Protein AF-A0A821YX91-F1 (afdb_monomer_lite)

Organism: NCBI:txid392032

Secondary structure (DSSP, 8-state):
-----BHHHHHHHHHHHHT--GGGEEEEETTEEGGGSTTSBTTTTT--TT---EEEETT-----

Foldseek 3Di:
DPDQAFQQNVLVVCCVVVVNPSVQKFKDDPRDGCVVPRGDGCVVVVNDPPDDIDIGGNVPPDDD

pLDDT: mean 87.08, std 15.08, range [37.75, 95.62]

Sequence (64 aa):
RNYDLRVRDVQEDAATTFRIPIDQIILYWKGRNICETPNESLESLGIENNHTMRVCRGDDQSQQ

InterPro domains:
  IPR029071 Ubiquitin-like domain superfamily [SSF54236] (3-57)

Radius of gyration: 11.82 Å; chains: 1; bounding box: 40×21×22 Å

Structure (mmCIF, N/CA/C/O backbone):
data_AF-A0A821YX91-F1
#
_entry.id   AF-A0A821YX91-F1
#
loop_
_atom_site.group_PDB
_atom_site.id
_atom_site.type_symbol
_atom_site.label_atom_id
_atom_site.label_alt_id
_atom_site.label_comp_id
_atom_site.label_asym_id
_atom_site.label_entity_id
_atom_site.label_seq_id
_atom_site.pdbx_PDB_ins_code
_atom_site.Cartn_x
_atom_site.Cartn_y
_atom_site.Cartn_z
_atom_site.occupancy
_atom_site.B_iso_or_equiv
_atom_site.auth_seq_id
_atom_site.auth_comp_id
_atom_site.auth_asym_id
_atom_site.auth_atom_id
_atom_site.pdbx_PDB_model_num
ATOM 1 N N . ARG A 1 1 ? 20.000 4.672 1.600 1.00 43.91 1 ARG A N 1
ATOM 2 C CA . ARG A 1 1 ? 19.310 3.362 1.646 1.00 43.91 1 ARG A CA 1
ATOM 3 C C . ARG A 1 1 ? 18.064 3.516 0.797 1.00 43.91 1 ARG A C 1
ATOM 5 O O . ARG A 1 1 ? 17.258 4.366 1.145 1.00 43.91 1 ARG A O 1
ATOM 12 N N . ASN A 1 2 ? 17.978 2.802 -0.324 1.00 52.41 2 ASN A N 1
ATOM 13 C CA . ASN A 1 2 ? 16.729 2.682 -1.070 1.00 52.41 2 ASN A CA 1
ATOM 14 C C . ASN A 1 2 ? 15.859 1.750 -0.223 1.00 52.41 2 ASN A C 1
ATOM 16 O O . ASN A 1 2 ? 16.214 0.586 -0.058 1.00 52.41 2 ASN A O 1
ATOM 20 N N . TYR A 1 3 ? 14.878 2.300 0.485 1.00 64.94 3 TYR A N 1
ATOM 21 C CA . TYR A 1 3 ? 13.896 1.472 1.172 1.00 64.94 3 TYR A CA 1
ATOM 22 C C . TYR A 1 3 ? 12.837 1.152 0.129 1.00 64.94 3 TYR A C 1
ATOM 24 O O . TYR A 1 3 ? 12.149 2.064 -0.327 1.00 64.94 3 TYR A O 1
ATOM 32 N N . ASP A 1 4 ? 12.760 -0.108 -0.286 1.00 84.94 4 ASP A N 1
ATOM 33 C CA . ASP A 1 4 ? 11.693 -0.542 -1.179 1.00 84.94 4 ASP A CA 1
ATOM 34 C C . ASP A 1 4 ? 10.363 -0.343 -0.458 1.00 84.94 4 ASP A C 1
ATOM 36 O O . ASP A 1 4 ? 10.160 -0.877 0.637 1.00 84.94 4 ASP A O 1
ATOM 40 N N . LEU A 1 5 ? 9.481 0.452 -1.068 1.00 90.38 5 LEU A N 1
ATOM 41 C CA . LEU A 1 5 ? 8.134 0.677 -0.561 1.00 90.38 5 LEU A CA 1
ATOM 42 C C . LEU A 1 5 ? 7.392 -0.654 -0.514 1.00 90.38 5 LEU A C 1
ATOM 44 O O . LEU A 1 5 ? 7.413 -1.433 -1.472 1.00 90.38 5 LEU A O 1
ATOM 48 N N . ARG A 1 6 ? 6.726 -0.903 0.605 1.00 95.25 6 ARG A N 1
ATOM 49 C CA . ARG A 1 6 ? 5.932 -2.101 0.846 1.00 95.25 6 ARG A CA 1
ATOM 50 C C . ARG A 1 6 ? 4.456 -1.783 0.765 1.00 95.25 6 ARG A C 1
ATOM 52 O O . ARG A 1 6 ? 4.030 -0.636 0.898 1.00 95.25 6 ARG A O 1
ATOM 59 N N . VAL A 1 7 ? 3.655 -2.832 0.624 1.00 95.25 7 VAL A N 1
ATOM 60 C CA . VAL A 1 7 ? 2.195 -2.706 0.679 1.00 95.25 7 VAL A CA 1
ATOM 61 C C . VAL A 1 7 ? 1.741 -2.020 1.972 1.00 95.25 7 VAL A C 1
ATOM 63 O O . VAL A 1 7 ? 0.852 -1.170 1.933 1.00 95.25 7 VAL A O 1
ATOM 66 N N . ARG A 1 8 ? 2.374 -2.339 3.109 1.00 95.56 8 ARG A N 1
ATOM 67 C CA . ARG A 1 8 ? 2.058 -1.726 4.404 1.00 95.56 8 ARG A CA 1
ATOM 68 C C . ARG A 1 8 ? 2.219 -0.205 4.409 1.00 95.56 8 ARG A C 1
ATOM 70 O O . ARG A 1 8 ? 1.359 0.469 4.965 1.00 95.56 8 ARG A O 1
ATOM 77 N N . ASP A 1 9 ? 3.259 0.318 3.762 1.00 94.56 9 ASP A N 1
ATOM 78 C CA . ASP A 1 9 ? 3.520 1.761 3.714 1.00 94.56 9 ASP A CA 1
ATOM 79 C C . ASP A 1 9 ? 2.385 2.489 2.974 1.00 94.56 9 ASP A C 1
ATOM 81 O O . ASP A 1 9 ? 1.875 3.510 3.432 1.00 94.56 9 ASP A O 1
ATOM 85 N N . VAL A 1 10 ? 1.911 1.907 1.866 1.00 94.25 10 VAL A N 1
ATOM 86 C CA . VAL A 1 10 ? 0.764 2.433 1.103 1.00 94.25 10 VAL A CA 1
ATOM 87 C C . VAL A 1 10 ? -0.535 2.319 1.900 1.00 94.25 10 VAL A C 1
ATOM 89 O O . VAL A 1 10 ? -1.385 3.205 1.837 1.00 94.25 10 VAL A O 1
ATOM 92 N N . GLN A 1 11 ? -0.708 1.239 2.664 1.00 95.00 11 GLN A N 1
ATOM 93 C CA . GLN A 1 11 ? -1.892 1.041 3.501 1.00 95.00 11 GLN A CA 1
ATOM 94 C C . GLN A 1 11 ? -1.976 2.093 4.617 1.00 95.00 11 GLN A C 1
ATOM 96 O O . GLN A 1 11 ? -3.058 2.611 4.892 1.00 95.00 11 GLN A O 1
ATOM 101 N N . GLU A 1 12 ? -0.841 2.433 5.231 1.00 95.62 12 GLU A N 1
ATOM 102 C CA . GLU A 1 12 ? -0.722 3.483 6.252 1.00 95.62 12 GLU A CA 1
ATOM 103 C C . GLU A 1 12 ? -0.978 4.883 5.674 1.00 95.62 12 GLU A C 1
ATOM 105 O O . GLU A 1 12 ? -1.709 5.683 6.274 1.00 95.62 12 GLU A O 1
ATOM 110 N N . ASP A 1 13 ? -0.451 5.159 4.480 1.00 94.75 13 ASP A N 1
ATOM 111 C CA . ASP A 1 13 ? -0.692 6.419 3.771 1.00 94.75 13 ASP A CA 1
ATOM 112 C C . ASP A 1 13 ? -2.170 6.581 3.378 1.00 94.75 13 ASP A C 1
ATOM 114 O O . ASP A 1 13 ? -2.784 7.623 3.626 1.00 94.75 13 ASP A O 1
ATOM 118 N N . ALA A 1 14 ? -2.796 5.516 2.868 1.00 93.94 14 ALA A N 1
ATOM 119 C CA . ALA A 1 14 ? -4.220 5.493 2.550 1.00 93.94 14 ALA A CA 1
ATOM 120 C C . ALA A 1 14 ? -5.088 5.691 3.804 1.00 93.94 14 ALA A C 1
ATOM 122 O O . ALA A 1 14 ? -6.025 6.490 3.783 1.00 93.94 14 ALA A O 1
ATOM 123 N N . ALA A 1 15 ? -4.764 5.018 4.912 1.00 94.75 15 ALA A N 1
ATOM 124 C CA . ALA A 1 15 ? -5.481 5.178 6.177 1.00 94.75 15 ALA A CA 1
ATOM 125 C C . ALA A 1 15 ? -5.474 6.643 6.649 1.00 94.75 15 ALA A C 1
ATOM 127 O O . ALA A 1 15 ? -6.510 7.190 7.038 1.00 94.75 15 ALA A O 1
ATOM 128 N N . THR A 1 16 ? -4.319 7.304 6.538 1.00 95.50 16 THR A N 1
ATOM 129 C CA . THR A 1 16 ? -4.147 8.715 6.911 1.00 95.50 16 THR A CA 1
ATOM 130 C C . THR A 1 16 ? -4.891 9.649 5.955 1.00 95.50 16 THR A C 1
ATOM 132 O O . THR A 1 16 ? -5.621 10.540 6.395 1.00 95.50 16 THR A O 1
ATOM 135 N N . THR A 1 17 ? -4.756 9.418 4.648 1.00 94.81 17 THR A N 1
ATOM 136 C CA . THR A 1 17 ? -5.342 10.250 3.589 1.00 94.81 17 THR A CA 1
ATOM 137 C C . THR A 1 17 ? -6.867 10.188 3.592 1.00 94.81 17 THR A C 1
ATOM 139 O O . THR A 1 17 ? -7.536 11.221 3.538 1.00 94.81 17 THR A O 1
ATOM 142 N N . PHE A 1 18 ? -7.434 8.986 3.709 1.00 92.00 18 PHE A N 1
ATOM 143 C CA . PHE A 1 18 ? -8.881 8.774 3.687 1.00 92.00 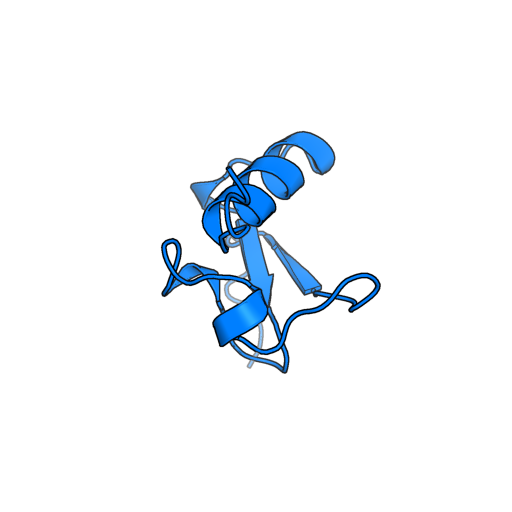18 PHE A CA 1
ATOM 144 C C . PHE A 1 18 ? -9.529 8.845 5.073 1.00 92.00 18 PHE A C 1
ATOM 146 O O . PHE A 1 18 ? -10.755 8.823 5.166 1.00 92.00 18 PHE A O 1
ATOM 153 N N . ARG A 1 19 ? -8.734 8.966 6.146 1.00 93.75 19 ARG A N 1
ATOM 154 C CA . ARG A 1 19 ? -9.199 8.939 7.546 1.00 93.75 19 ARG A CA 1
ATOM 155 C C . ARG A 1 19 ? -10.011 7.680 7.865 1.00 93.75 19 ARG A C 1
ATOM 157 O O . ARG A 1 19 ? -11.020 7.735 8.568 1.00 93.75 19 ARG A O 1
ATOM 164 N N . ILE A 1 20 ? -9.563 6.550 7.331 1.00 91.19 20 ILE A N 1
ATOM 165 C CA . ILE A 1 20 ? -10.147 5.228 7.555 1.00 91.19 20 ILE A CA 1
ATOM 166 C C . ILE A 1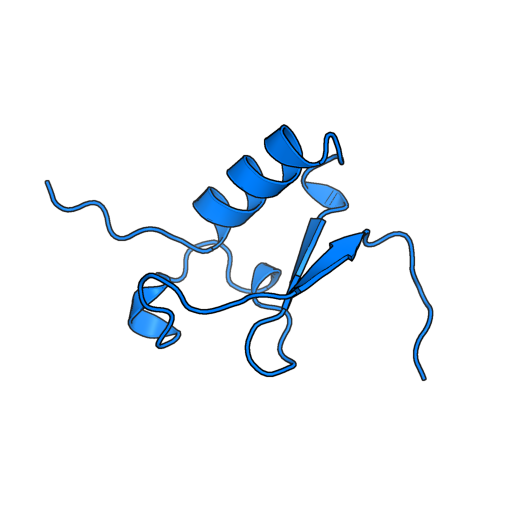 20 ? -9.167 4.442 8.435 1.00 91.19 20 ILE A C 1
ATOM 168 O O . ILE A 1 20 ? -7.965 4.488 8.171 1.00 91.19 20 ILE A O 1
ATOM 172 N N . PRO A 1 21 ? -9.638 3.722 9.468 1.00 93.31 21 PRO A N 1
ATOM 173 C CA . PRO A 1 21 ? -8.784 2.835 10.249 1.00 93.31 21 PRO A CA 1
ATOM 174 C C . PRO A 1 21 ? -8.015 1.856 9.353 1.00 93.31 21 PRO A C 1
ATOM 176 O O . PRO A 1 21 ? -8.573 1.306 8.406 1.00 93.31 21 PRO A O 1
ATOM 179 N N . ILE A 1 22 ? -6.729 1.642 9.630 1.00 93.00 22 ILE A N 1
ATOM 180 C CA . ILE A 1 22 ? -5.863 0.828 8.762 1.00 93.00 22 ILE A CA 1
ATOM 181 C C . ILE A 1 22 ? -6.371 -0.613 8.589 1.00 93.00 22 ILE A C 1
ATOM 183 O O . ILE A 1 22 ? -6.257 -1.182 7.509 1.00 93.00 22 ILE A O 1
ATOM 187 N N . ASP A 1 23 ? -6.988 -1.174 9.628 1.00 92.19 23 ASP A N 1
ATOM 188 C CA . ASP A 1 23 ? -7.642 -2.487 9.644 1.00 92.19 23 ASP A CA 1
ATOM 189 C C . ASP A 1 23 ? -8.890 -2.557 8.749 1.00 92.19 23 ASP A C 1
ATOM 191 O O . ASP A 1 23 ? -9.343 -3.644 8.405 1.00 92.19 23 ASP A O 1
ATOM 195 N N . GLN A 1 24 ? -9.415 -1.405 8.332 1.00 93.81 24 GLN A N 1
ATOM 196 C CA . GLN A 1 24 ? -10.518 -1.278 7.385 1.00 93.81 24 GLN A CA 1
ATOM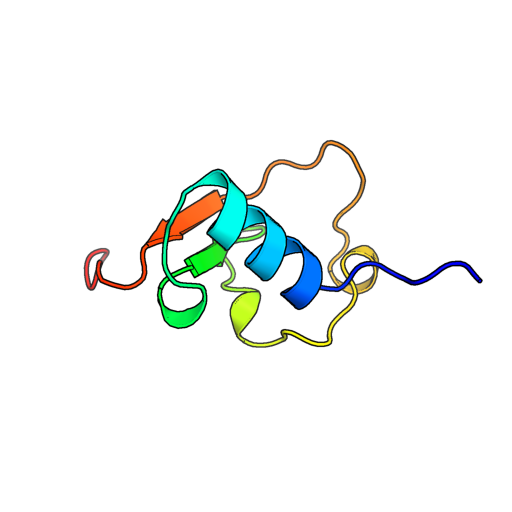 197 C C . GLN A 1 24 ? -10.047 -0.892 5.978 1.00 93.81 24 GLN A C 1
ATOM 199 O O . GLN A 1 24 ? -10.881 -0.813 5.086 1.00 93.81 24 GLN A O 1
ATOM 204 N N . ILE A 1 25 ? -8.758 -0.643 5.728 1.00 94.50 25 ILE A N 1
ATOM 205 C CA . ILE A 1 25 ? -8.260 -0.377 4.370 1.00 94.50 25 ILE A CA 1
ATOM 206 C C . ILE A 1 25 ? -7.973 -1.699 3.658 1.00 94.50 25 ILE A C 1
ATOM 208 O O . ILE A 1 25 ? -7.134 -2.480 4.108 1.00 94.50 25 ILE A O 1
ATOM 212 N N . ILE A 1 26 ? -8.594 -1.892 2.494 1.00 95.06 26 ILE A N 1
ATOM 213 C CA . ILE A 1 26 ? -8.278 -2.975 1.559 1.00 95.06 26 ILE A CA 1
ATOM 214 C C . ILE A 1 26 ? -7.750 -2.368 0.258 1.00 95.06 26 ILE A C 1
ATOM 216 O O . ILE A 1 26 ? -8.434 -1.585 -0.405 1.00 95.06 26 ILE A O 1
ATOM 220 N N . LEU A 1 27 ? -6.530 -2.745 -0.120 1.00 94.56 27 LEU A N 1
ATOM 221 C CA . LEU A 1 27 ? -5.878 -2.315 -1.352 1.00 94.56 27 LEU A CA 1
ATOM 222 C C . LEU A 1 27 ? -5.999 -3.408 -2.413 1.00 94.56 27 LEU A C 1
ATOM 224 O O . LEU A 1 27 ? -5.628 -4.559 -2.183 1.00 94.56 27 LEU A O 1
ATOM 228 N N . TYR A 1 28 ? -6.471 -3.029 -3.599 1.00 95.19 28 TYR A N 1
ATOM 229 C CA . TYR A 1 28 ? -6.569 -3.911 -4.753 1.00 95.19 28 TYR A CA 1
ATOM 230 C C . TYR A 1 28 ? -5.616 -3.484 -5.870 1.00 95.19 28 TYR A C 1
ATOM 232 O O . TYR A 1 28 ? -5.668 -2.349 -6.357 1.00 95.19 28 TYR A O 1
ATOM 240 N N . TRP A 1 29 ? -4.818 -4.441 -6.345 1.00 94.88 29 TRP A N 1
ATOM 241 C CA . TRP A 1 29 ? -3.972 -4.315 -7.531 1.00 94.88 29 TRP A CA 1
ATOM 242 C C . TRP A 1 29 ? -4.296 -5.434 -8.520 1.00 94.88 29 TRP A C 1
ATOM 244 O O . TRP A 1 29 ? -4.265 -6.611 -8.165 1.00 94.88 29 TRP A O 1
ATOM 254 N N . LYS A 1 30 ? -4.656 -5.076 -9.762 1.00 92.06 30 LYS A N 1
ATOM 255 C CA . LYS A 1 30 ? -5.065 -6.036 -10.813 1.00 92.06 30 LYS A CA 1
ATOM 256 C C . LYS A 1 30 ? -6.118 -7.057 -10.329 1.00 92.06 30 LYS A C 1
ATOM 258 O O . LYS A 1 30 ? -6.047 -8.240 -10.648 1.00 92.06 30 LYS A O 1
ATOM 263 N N . GLY A 1 31 ? -7.077 -6.595 -9.523 1.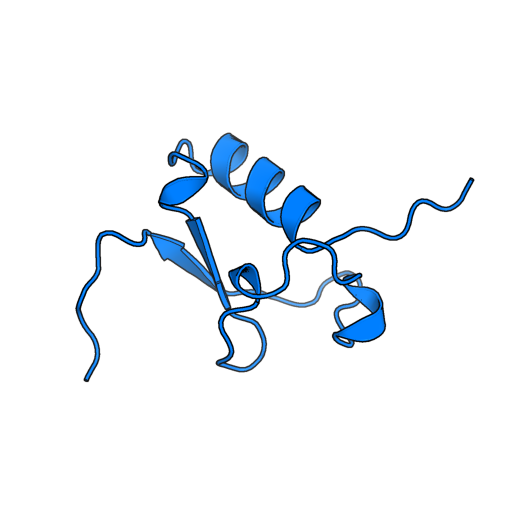00 91.06 31 GLY A N 1
ATOM 264 C CA . GLY A 1 31 ? -8.155 -7.422 -8.966 1.00 91.06 31 GLY A CA 1
ATOM 265 C C . GLY A 1 31 ? -7.768 -8.290 -7.762 1.00 91.06 31 GLY A C 1
ATOM 266 O O . GLY A 1 31 ? -8.623 -9.002 -7.251 1.00 91.06 31 GLY A O 1
ATOM 267 N N . ARG A 1 32 ? -6.521 -8.227 -7.277 1.00 92.50 32 ARG A N 1
ATOM 268 C CA . ARG A 1 32 ? -6.055 -8.978 -6.102 1.00 92.50 32 ARG A CA 1
ATOM 269 C C . ARG A 1 32 ? -5.968 -8.086 -4.875 1.00 92.50 32 ARG A C 1
ATOM 271 O O . ARG A 1 32 ? -5.479 -6.964 -4.985 1.00 92.50 32 ARG A O 1
ATOM 278 N N . ASN A 1 33 ? -6.407 -8.601 -3.729 1.00 94.12 33 ASN A N 1
ATOM 279 C CA . ASN A 1 33 ? -6.184 -7.971 -2.435 1.00 94.12 33 ASN A CA 1
ATOM 280 C C . ASN A 1 33 ? -4.706 -8.121 -2.052 1.00 94.12 33 ASN A C 1
ATOM 282 O O . ASN A 1 33 ? -4.254 -9.220 -1.753 1.00 94.12 33 ASN A O 1
ATOM 286 N N . ILE A 1 34 ? -3.955 -7.024 -2.068 1.00 95.19 34 ILE A N 1
ATOM 287 C CA . ILE A 1 34 ? -2.524 -7.058 -1.734 1.00 95.19 34 ILE A CA 1
ATOM 288 C C . ILE A 1 34 ? -2.268 -6.878 -0.234 1.00 95.19 34 ILE A C 1
ATOM 290 O O . ILE A 1 34 ? -1.163 -7.128 0.231 1.00 95.19 34 ILE A O 1
ATOM 294 N N . CYS A 1 35 ? -3.280 -6.499 0.556 1.00 93.94 35 CYS A N 1
ATOM 295 C CA . CYS A 1 35 ? -3.145 -6.399 2.013 1.00 93.94 35 CYS A CA 1
ATOM 296 C C . CYS A 1 35 ? -2.878 -7.760 2.683 1.00 93.94 35 CYS A C 1
ATOM 298 O O . CYS A 1 35 ? -2.473 -7.793 3.842 1.00 93.94 35 CYS A O 1
ATOM 300 N N . GLU A 1 36 ? -3.070 -8.870 1.963 1.00 92.38 36 GLU A N 1
ATOM 301 C CA . GLU A 1 36 ? -2.697 -10.224 2.395 1.00 92.38 36 GLU A CA 1
ATOM 302 C C . GLU A 1 36 ? -1.172 -10.424 2.456 1.00 92.38 36 GLU A C 1
ATOM 304 O O . GLU A 1 36 ? -0.691 -11.288 3.191 1.00 92.38 36 GLU A O 1
ATOM 309 N N . THR A 1 37 ? -0.396 -9.595 1.747 1.00 95.00 37 THR A N 1
ATOM 310 C CA . THR A 1 37 ? 1.072 -9.637 1.715 1.00 95.00 37 THR A CA 1
ATOM 311 C C . THR A 1 37 ? 1.688 -8.289 2.137 1.00 95.00 37 THR A C 1
ATOM 313 O O . THR A 1 37 ? 2.428 -7.657 1.387 1.00 95.00 37 THR A O 1
ATOM 316 N N . PRO A 1 38 ? 1.472 -7.825 3.387 1.00 94.12 38 PRO A N 1
ATOM 317 C CA . PRO A 1 38 ? 1.820 -6.460 3.809 1.00 94.12 38 PRO A CA 1
ATOM 318 C C . PRO A 1 38 ? 3.327 -6.145 3.761 1.00 94.12 38 PRO A C 1
ATOM 320 O O . PRO A 1 38 ? 3.716 -4.983 3.661 1.00 94.12 38 PRO A O 1
ATOM 323 N N . ASN A 1 39 ? 4.179 -7.171 3.840 1.00 95.56 39 ASN A N 1
ATOM 324 C CA . ASN A 1 39 ? 5.637 -7.030 3.810 1.00 95.56 39 ASN A CA 1
ATOM 325 C C . ASN A 1 39 ? 6.236 -7.108 2.399 1.00 95.56 39 ASN A C 1
ATOM 327 O O . ASN A 1 39 ? 7.443 -6.914 2.251 1.00 95.56 39 ASN A O 1
ATOM 331 N N . GLU A 1 40 ? 5.423 -7.433 1.395 1.00 94.75 40 GLU A N 1
ATOM 332 C CA . GLU A 1 40 ? 5.850 -7.537 0.005 1.00 94.75 40 GLU A CA 1
ATOM 333 C C . GLU A 1 40 ? 6.136 -6.142 -0.563 1.00 94.75 40 GLU A C 1
ATOM 335 O O . GLU A 1 40 ? 5.458 -5.165 -0.221 1.00 94.75 40 GLU A O 1
ATOM 340 N N . SER A 1 41 ? 7.183 -6.028 -1.386 1.00 95.12 41 SER A N 1
ATOM 341 C CA . SER A 1 41 ? 7.533 -4.754 -2.010 1.00 95.12 41 SER A CA 1
ATOM 342 C C . SER A 1 41 ? 6.614 -4.476 -3.194 1.00 95.12 41 SER A C 1
ATOM 344 O O . SER A 1 41 ? 6.229 -5.386 -3.932 1.00 95.12 41 SER A O 1
ATOM 346 N N . LEU A 1 42 ? 6.304 -3.202 -3.421 1.00 93.31 42 LEU A N 1
ATOM 347 C CA . LEU A 1 42 ? 5.524 -2.769 -4.580 1.00 93.31 42 LEU A CA 1
ATOM 348 C C . LEU A 1 42 ? 6.183 -3.214 -5.896 1.00 93.31 42 LEU A C 1
ATOM 350 O O . LEU A 1 42 ? 5.495 -3.684 -6.800 1.00 93.31 42 LEU A O 1
ATOM 354 N N . GLU A 1 43 ? 7.515 -3.162 -5.964 1.00 92.62 43 GLU A N 1
ATOM 355 C CA . GLU A 1 43 ? 8.289 -3.617 -7.123 1.00 92.62 43 GLU A CA 1
ATOM 356 C C . GLU A 1 43 ? 8.078 -5.111 -7.412 1.00 92.62 43 GLU A C 1
ATOM 358 O O . GLU A 1 43 ? 7.835 -5.482 -8.559 1.00 92.62 43 GLU A O 1
ATOM 363 N N . SER A 1 44 ? 8.079 -5.974 -6.387 1.00 93.31 44 SER A N 1
ATOM 364 C CA . SER A 1 44 ? 7.842 -7.416 -6.577 1.00 93.31 44 SER A CA 1
ATOM 365 C C . SER A 1 44 ? 6.427 -7.738 -7.079 1.00 93.31 44 SER A C 1
ATOM 367 O O . SER A 1 44 ? 6.230 -8.718 -7.798 1.00 93.31 44 SER A O 1
ATOM 369 N N . LEU A 1 45 ? 5.463 -6.853 -6.804 1.00 92.38 45 LEU A N 1
ATOM 370 C CA . LEU A 1 45 ? 4.098 -6.898 -7.340 1.00 92.38 45 LEU A CA 1
ATOM 371 C C . LEU A 1 45 ? 3.968 -6.247 -8.734 1.00 92.38 45 LEU A C 1
ATOM 373 O O . LEU A 1 45 ? 2.871 -6.215 -9.313 1.00 92.38 45 LEU A O 1
ATOM 377 N N . GLY A 1 46 ? 5.064 -5.709 -9.283 1.00 92.94 46 GLY A N 1
ATOM 378 C CA . GLY A 1 46 ? 5.087 -4.953 -10.537 1.00 92.94 46 GLY A CA 1
ATOM 379 C C . GLY A 1 46 ? 4.297 -3.643 -10.460 1.00 92.94 46 GLY A C 1
ATOM 380 O O . GLY A 1 46 ? 3.656 -3.248 -11.439 1.00 92.94 46 GLY A O 1
ATOM 381 N N . ILE A 1 47 ? 4.249 -3.023 -9.279 1.00 93.06 47 ILE A N 1
ATOM 382 C CA . ILE A 1 47 ? 3.641 -1.713 -9.047 1.00 93.06 47 ILE A CA 1
ATOM 383 C C . ILE A 1 47 ? 4.746 -0.665 -9.154 1.00 93.06 47 ILE A C 1
ATOM 385 O O . ILE A 1 47 ? 5.665 -0.620 -8.340 1.00 93.06 47 ILE A O 1
ATOM 389 N N . GLU A 1 48 ? 4.630 0.189 -10.162 1.00 89.56 48 GLU A N 1
ATOM 390 C CA . GLU A 1 48 ? 5.549 1.286 -10.425 1.00 89.56 48 GLU A CA 1
ATOM 391 C C . GLU A 1 48 ? 4.866 2.627 -10.143 1.00 89.56 48 GLU A C 1
ATOM 393 O O . GLU A 1 48 ? 3.655 2.712 -9.911 1.00 89.56 48 GLU A O 1
ATOM 398 N N . ASN A 1 49 ? 5.653 3.701 -10.172 1.00 87.81 49 ASN A N 1
ATOM 399 C CA . ASN A 1 49 ? 5.126 5.048 -10.007 1.00 87.81 49 ASN A CA 1
ATOM 400 C C . ASN A 1 49 ? 4.054 5.360 -11.075 1.00 87.81 49 ASN A C 1
ATOM 402 O O . ASN A 1 49 ? 4.165 4.937 -12.223 1.00 87.81 49 ASN A O 1
ATOM 406 N N . ASN A 1 50 ? 3.032 6.132 -10.700 1.00 88.88 50 ASN A N 1
ATOM 407 C CA . ASN A 1 50 ? 1.853 6.481 -11.505 1.00 88.88 50 ASN A CA 1
ATOM 408 C C . ASN A 1 50 ? 0.881 5.330 -11.836 1.00 88.88 50 ASN A C 1
ATOM 410 O O . ASN A 1 50 ? -0.117 5.567 -12.521 1.00 88.88 50 ASN A O 1
ATOM 414 N N . HIS A 1 51 ? 1.095 4.107 -11.341 1.00 92.50 51 HIS A N 1
ATOM 415 C CA . HIS A 1 51 ? 0.067 3.069 -11.423 1.00 92.50 51 HIS A CA 1
ATOM 416 C C . HIS A 1 51 ? -1.116 3.373 -10.494 1.00 92.50 51 HIS A C 1
ATOM 418 O O . HIS A 1 51 ? -0.952 3.737 -9.332 1.00 92.50 51 HIS A O 1
ATOM 424 N N . THR A 1 52 ? -2.336 3.200 -11.007 1.00 91.50 52 THR A N 1
ATOM 425 C CA . THR A 1 52 ? -3.562 3.387 -10.222 1.00 91.50 52 THR A CA 1
ATOM 426 C C . THR A 1 52 ? -3.915 2.118 -9.456 1.00 91.50 52 THR A C 1
ATOM 428 O O . THR A 1 52 ? -3.993 1.032 -10.030 1.00 91.50 52 THR A O 1
ATOM 431 N N . MET A 1 53 ? -4.201 2.265 -8.167 1.00 91.56 53 MET A N 1
ATOM 432 C CA . MET A 1 53 ? -4.684 1.194 -7.300 1.00 91.56 53 MET A CA 1
ATOM 433 C C . MET A 1 53 ? -6.090 1.518 -6.808 1.00 91.56 53 MET A C 1
ATOM 435 O O . MET A 1 53 ? -6.463 2.686 -6.690 1.00 91.56 53 MET A O 1
ATOM 439 N N . ARG A 1 54 ? -6.878 0.483 -6.508 1.00 93.50 54 ARG A N 1
ATOM 440 C CA . ARG A 1 54 ? -8.210 0.668 -5.926 1.00 93.50 54 ARG A CA 1
ATOM 441 C C . ARG A 1 54 ? -8.119 0.531 -4.411 1.00 93.50 54 ARG A C 1
ATOM 443 O O . ARG A 1 54 ? -7.623 -0.476 -3.915 1.00 93.50 54 ARG A O 1
ATOM 450 N N . VAL A 1 55 ? -8.638 1.525 -3.700 1.00 92.88 55 VAL A N 1
ATOM 451 C CA . VAL A 1 55 ? -8.773 1.518 -2.240 1.00 92.88 55 VAL A CA 1
ATOM 452 C C . VAL A 1 55 ? -10.236 1.264 -1.897 1.00 92.88 55 VAL A C 1
ATOM 454 O O . VAL A 1 55 ? -11.122 1.930 -2.431 1.00 92.88 55 VAL A O 1
ATOM 457 N N . CYS A 1 56 ? -10.488 0.292 -1.029 1.00 91.31 56 CYS A N 1
ATOM 458 C CA . CYS A 1 56 ? -11.814 -0.057 -0.530 1.00 91.31 56 CYS A CA 1
ATOM 459 C C . CYS A 1 56 ? -11.819 -0.021 0.999 1.00 91.31 56 CYS A C 1
ATOM 461 O O . CYS A 1 56 ? -10.782 -0.225 1.635 1.00 91.31 56 CYS A O 1
ATOM 463 N N . ARG A 1 57 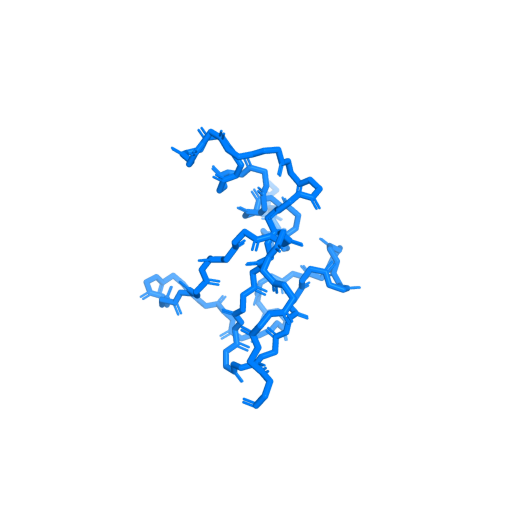? -13.000 0.200 1.579 1.00 90.81 57 ARG A N 1
ATOM 464 C CA . ARG A 1 57 ? -13.226 0.054 3.015 1.00 90.81 57 ARG A CA 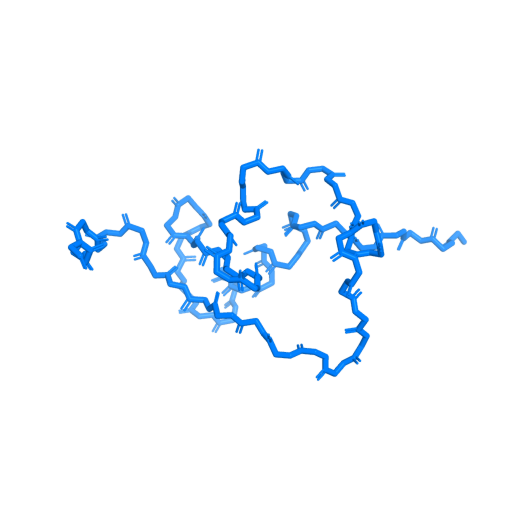1
ATOM 465 C C . ARG A 1 57 ? -13.778 -1.351 3.299 1.00 90.81 57 ARG A C 1
ATOM 467 O O . ARG A 1 57 ? -14.685 -1.808 2.613 1.00 90.81 57 ARG A O 1
ATOM 474 N N . GLY A 1 58 ? -13.165 -2.065 4.240 1.00 78.75 58 GLY A N 1
ATOM 475 C CA . GLY A 1 58 ? -13.384 -3.486 4.538 1.00 78.75 58 GLY A CA 1
ATOM 476 C C . GLY A 1 58 ? -14.617 -3.811 5.382 1.00 78.75 58 GLY A C 1
ATOM 477 O O . GLY A 1 58 ? -14.756 -4.935 5.850 1.00 78.75 58 GLY A O 1
ATOM 478 N N . ASP A 1 59 ? -15.511 -2.851 5.579 1.00 68.56 59 ASP A N 1
ATOM 479 C CA . ASP A 1 59 ? -16.882 -3.066 6.044 1.00 68.56 59 ASP A CA 1
ATOM 480 C C . ASP A 1 59 ? -17.820 -3.533 4.913 1.00 68.56 59 ASP A C 1
ATOM 482 O O . ASP A 1 59 ? -18.924 -4.009 5.185 1.00 68.56 59 ASP A O 1
ATOM 486 N N . ASP A 1 60 ? -17.374 -3.470 3.654 1.00 52.72 60 ASP A N 1
ATOM 487 C CA . ASP A 1 60 ? -18.156 -3.889 2.495 1.00 52.72 60 ASP A CA 1
ATOM 488 C C . ASP A 1 60 ? -18.012 -5.403 2.227 1.00 52.72 60 ASP A C 1
ATOM 490 O O . ASP A 1 60 ? -17.156 -5.861 1.469 1.00 52.72 60 ASP A O 1
ATOM 494 N N . GLN A 1 61 ? -18.873 -6.205 2.865 1.00 46.75 61 GLN A N 1
ATOM 495 C CA . GLN A 1 61 ? -19.111 -7.617 2.522 1.00 46.75 61 GLN A CA 1
ATOM 496 C C . GLN A 1 61 ? -19.906 -7.793 1.206 1.00 46.75 61 GLN A C 1
ATOM 498 O O . GLN A 1 61 ? -20.633 -8.777 1.050 1.00 46.75 61 GLN A O 1
ATOM 503 N N . SER A 1 62 ? -19.807 -6.871 0.246 1.00 51.62 62 SER A N 1
ATOM 504 C CA . SER A 1 62 ? -20.620 -6.914 -0.973 1.00 51.62 62 SER A CA 1
ATOM 505 C C . SER A 1 62 ? -19.769 -6.797 -2.232 1.00 51.62 62 SER A C 1
ATOM 507 O O . SER A 1 62 ? -19.311 -5.718 -2.599 1.00 51.62 62 SER A O 1
ATOM 509 N N . GLN A 1 63 ? -19.615 -7.941 -2.902 1.00 44.25 63 GLN A N 1
ATOM 510 C CA . GLN A 1 63 ? -19.710 -8.182 -4.356 1.00 44.25 63 GLN A CA 1
ATOM 511 C C . GLN A 1 63 ? -19.108 -9.580 -4.583 1.00 44.25 63 GLN A C 1
ATOM 513 O O . GLN A 1 63 ? -17.893 -9.744 -4.494 1.00 44.25 63 GLN A O 1
ATOM 518 N N . GLN A 1 64 ? -19.895 -10.667 -4.535 1.00 37.75 64 GLN A N 1
ATOM 519 C CA . GLN A 1 64 ? -20.796 -11.160 -5.601 1.00 37.75 64 GLN A CA 1
ATOM 520 C C . GLN A 1 64 ? -20.181 -11.079 -6.996 1.00 37.75 64 GLN A C 1
ATOM 522 O O . GLN A 1 64 ? -19.959 -9.946 -7.471 1.00 37.75 64 GLN A O 1
#